Protein AF-A0A672K4N9-F1 (afdb_monomer_lite)

Structure (mmCIF, N/CA/C/O backbone):
data_AF-A0A672K4N9-F1
#
_entry.id   AF-A0A672K4N9-F1
#
loop_
_atom_site.group_PDB
_atom_site.id
_atom_site.type_symbol
_atom_site.label_atom_id
_atom_site.label_alt_id
_atom_site.label_comp_id
_atom_site.label_asym_id
_atom_site.label_entity_id
_atom_site.label_seq_id
_atom_site.pdbx_PDB_ins_code
_atom_site.Cartn_x
_atom_site.Cartn_y
_atom_site.Cartn_z
_atom_site.occupancy
_atom_site.B_iso_or_equiv
_atom_site.auth_seq_id
_atom_site.auth_comp_id
_atom_site.auth_asym_id
_atom_site.auth_atom_id
_atom_site.pdbx_PDB_model_num
ATOM 1 N N . MET A 1 1 ? -2.235 23.523 21.929 1.00 42.53 1 MET A N 1
ATOM 2 C CA . MET A 1 1 ? -0.892 23.004 21.605 1.00 42.53 1 MET A CA 1
ATOM 3 C C . MET A 1 1 ? -0.957 22.496 20.180 1.00 42.53 1 MET A C 1
ATOM 5 O O . MET A 1 1 ? -1.664 21.528 19.945 1.00 42.53 1 MET A O 1
ATOM 9 N N . SER A 1 2 ? -0.359 23.210 19.227 1.00 47.31 2 SER A N 1
ATOM 10 C CA . SER A 1 2 ? -0.177 22.704 17.864 1.00 47.31 2 SER A CA 1
ATOM 11 C C . SER A 1 2 ? 0.965 21.697 17.903 1.00 47.31 2 SER A C 1
ATOM 13 O O . SER A 1 2 ? 2.052 22.038 18.363 1.00 47.31 2 SER A O 1
ATOM 15 N N . VAL A 1 3 ? 0.706 20.463 17.488 1.00 55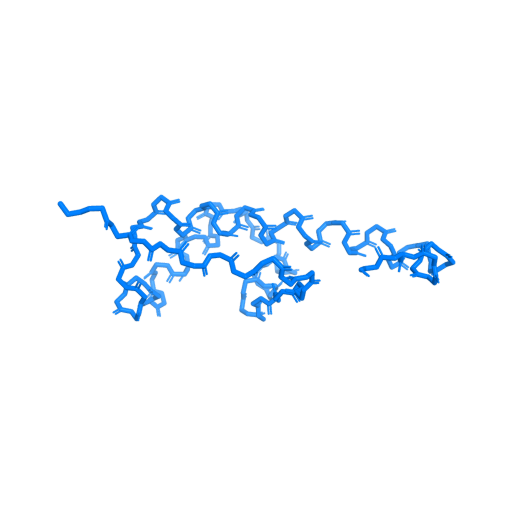.31 3 VAL A N 1
ATOM 16 C CA . VAL A 1 3 ? 1.763 19.471 17.295 1.00 55.31 3 VAL A CA 1
ATOM 17 C C . VAL A 1 3 ? 2.509 19.889 16.030 1.00 55.31 3 VAL A C 1
ATOM 19 O O . VAL A 1 3 ? 1.928 19.896 14.947 1.00 55.31 3 VAL A O 1
ATOM 22 N N . GLU A 1 4 ? 3.750 20.341 16.185 1.00 49.78 4 GLU A N 1
ATOM 23 C CA . GLU A 1 4 ? 4.647 20.617 15.064 1.00 49.78 4 GLU A CA 1
ATOM 24 C C . GLU A 1 4 ? 5.058 19.258 14.486 1.00 49.78 4 GLU A C 1
ATOM 26 O O . GLU A 1 4 ? 5.737 18.471 15.145 1.00 49.78 4 GLU A O 1
ATOM 31 N N . LEU A 1 5 ? 4.518 18.924 13.314 1.00 59.12 5 LEU A N 1
ATOM 32 C CA . LEU A 1 5 ? 4.744 17.646 12.651 1.00 59.12 5 LEU A CA 1
ATOM 33 C C . LEU A 1 5 ? 5.769 17.882 11.542 1.00 59.12 5 LEU A C 1
ATOM 35 O O . LEU A 1 5 ? 5.437 18.440 10.496 1.00 59.12 5 LEU A O 1
ATOM 39 N N . ASP A 1 6 ? 7.020 17.504 11.798 1.00 49.41 6 ASP A N 1
ATOM 40 C CA . ASP A 1 6 ? 8.103 17.593 10.819 1.00 49.41 6 ASP A CA 1
ATOM 41 C C . ASP A 1 6 ? 7.867 16.575 9.695 1.00 49.41 6 ASP A C 1
ATOM 43 O O . ASP A 1 6 ? 8.234 15.400 9.779 1.00 49.41 6 ASP A O 1
ATOM 47 N N . VAL A 1 7 ? 7.214 17.025 8.622 1.00 56.06 7 VAL A N 1
ATOM 48 C CA . VAL A 1 7 ? 7.028 16.237 7.401 1.00 56.06 7 VAL A CA 1
ATOM 49 C C . VAL A 1 7 ? 8.317 16.302 6.587 1.00 56.06 7 VAL A C 1
ATOM 51 O O . VAL A 1 7 ? 8.550 17.236 5.818 1.00 56.06 7 VAL A O 1
ATOM 54 N N . PHE A 1 8 ? 9.167 15.289 6.730 1.00 50.59 8 PHE A N 1
ATOM 55 C CA . PHE A 1 8 ? 10.274 15.081 5.802 1.00 50.59 8 PHE A CA 1
ATOM 56 C C . PHE A 1 8 ? 9.718 14.625 4.447 1.00 50.59 8 PHE A C 1
ATOM 58 O O . PHE A 1 8 ? 9.280 13.487 4.294 1.00 50.59 8 PHE A O 1
ATOM 65 N N . VAL A 1 9 ? 9.752 15.508 3.444 1.00 53.75 9 VAL A N 1
ATOM 66 C CA . VAL A 1 9 ? 9.446 15.159 2.047 1.00 53.75 9 VAL A CA 1
ATOM 67 C C . VAL A 1 9 ? 10.652 14.429 1.452 1.00 53.75 9 VAL A C 1
ATOM 69 O O . VAL A 1 9 ? 11.477 15.005 0.747 1.00 53.75 9 VAL A O 1
ATOM 72 N N . GLY A 1 10 ? 10.799 13.153 1.794 1.00 54.56 10 GLY A N 1
ATOM 73 C CA . GLY A 1 10 ? 11.600 12.213 1.019 1.00 54.56 10 GLY A CA 1
ATOM 74 C C . GLY A 1 10 ? 10.671 11.453 0.080 1.00 54.56 10 GLY A C 1
ATOM 75 O O . GLY A 1 10 ? 9.692 10.881 0.546 1.00 54.56 10 GLY A O 1
ATOM 76 N N . ASN A 1 11 ? 10.976 11.388 -1.218 1.00 58.53 11 ASN A N 1
ATOM 77 C CA . ASN A 1 11 ? 10.203 10.616 -2.210 1.00 58.53 11 ASN A CA 1
ATOM 78 C C . ASN A 1 11 ? 10.336 9.086 -2.035 1.00 58.53 11 ASN A C 1
ATOM 80 O O . ASN A 1 11 ? 10.170 8.308 -2.977 1.00 58.53 11 ASN A O 1
ATOM 84 N N . THR A 1 12 ? 10.637 8.626 -0.821 1.00 65.88 12 THR A N 1
ATOM 85 C CA . THR A 1 12 ? 10.675 7.211 -0.480 1.00 65.88 12 THR A CA 1
ATOM 86 C C . THR A 1 12 ? 9.241 6.716 -0.381 1.00 65.88 12 THR A C 1
ATOM 88 O O . THR A 1 12 ? 8.577 6.867 0.640 1.00 65.88 12 THR A O 1
ATOM 91 N N . THR A 1 13 ? 8.755 6.125 -1.469 1.00 71.50 13 THR A N 1
ATOM 92 C CA . THR A 1 13 ? 7.463 5.436 -1.474 1.00 71.50 13 THR A CA 1
ATOM 93 C C . THR A 1 13 ? 7.556 4.219 -0.555 1.00 71.50 13 THR A C 1
ATOM 95 O O . THR A 1 13 ? 8.351 3.312 -0.805 1.00 71.50 13 THR A O 1
ATOM 98 N N . ILE A 1 14 ? 6.756 4.200 0.510 1.00 82.50 14 ILE A N 1
ATOM 99 C CA . ILE A 1 14 ? 6.625 3.050 1.407 1.00 82.50 14 ILE A CA 1
ATOM 100 C C . ILE A 1 14 ? 5.396 2.256 0.964 1.00 82.50 14 ILE A C 1
ATOM 102 O O . ILE A 1 14 ? 4.317 2.817 0.797 1.00 82.50 14 ILE A O 1
ATOM 106 N N . MET A 1 15 ? 5.573 0.953 0.756 1.00 88.62 15 MET A N 1
ATOM 107 C CA . MET A 1 15 ? 4.484 0.027 0.447 1.00 88.62 15 MET A CA 1
ATOM 108 C C . MET A 1 15 ? 4.301 -0.934 1.616 1.00 88.62 15 MET A C 1
ATOM 110 O O . MET A 1 15 ? 5.228 -1.672 1.965 1.00 88.62 15 MET A O 1
ATOM 114 N N . ASP A 1 16 ? 3.103 -0.953 2.189 1.00 92.38 16 ASP A N 1
ATOM 115 C CA . ASP A 1 16 ? 2.716 -1.948 3.178 1.00 92.38 16 ASP A CA 1
ATOM 116 C C . ASP A 1 16 ? 2.410 -3.271 2.467 1.00 92.38 16 ASP A C 1
ATOM 118 O O . ASP A 1 16 ? 1.570 -3.358 1.566 1.00 92.38 16 ASP A O 1
ATOM 122 N N . LYS A 1 17 ? 3.132 -4.320 2.863 1.00 93.50 17 LYS A N 1
ATOM 123 C CA . LYS A 1 17 ? 3.045 -5.640 2.236 1.00 93.50 17 LYS A CA 1
ATOM 124 C C . LYS A 1 17 ? 1.698 -6.308 2.482 1.00 93.50 17 LYS A C 1
ATOM 126 O O . LYS A 1 17 ? 1.223 -7.028 1.607 1.00 93.50 17 LYS A O 1
ATOM 131 N N . GLU A 1 18 ? 1.092 -6.087 3.642 1.00 94.56 18 GLU A N 1
ATOM 132 C CA . GLU A 1 18 ? -0.188 -6.702 3.989 1.00 94.56 18 GLU A CA 1
ATOM 133 C C . GLU A 1 18 ? -1.314 -6.047 3.192 1.00 94.56 18 GLU A C 1
ATOM 135 O O . GLU A 1 18 ? -2.126 -6.734 2.570 1.00 94.56 18 GLU A O 1
ATOM 140 N N . VAL A 1 19 ? -1.293 -4.715 3.097 1.00 96.38 19 VAL A N 1
ATOM 141 C CA . VAL A 1 19 ? -2.239 -3.947 2.273 1.00 96.38 19 VAL A CA 1
ATOM 142 C C . VAL A 1 19 ? -2.084 -4.299 0.796 1.00 96.38 19 VAL A C 1
ATOM 144 O O . VAL A 1 19 ? -3.081 -4.470 0.090 1.00 96.38 19 VAL A O 1
ATOM 147 N N . TYR A 1 20 ? -0.842 -4.472 0.334 1.00 96.69 20 TYR A N 1
ATOM 148 C CA . TYR A 1 20 ? -0.554 -4.921 -1.024 1.00 96.69 20 TYR A CA 1
ATOM 149 C C . TYR A 1 20 ? -1.104 -6.325 -1.295 1.00 96.69 20 TYR A C 1
ATOM 151 O O . TYR A 1 20 ? -1.699 -6.560 -2.346 1.00 96.69 20 TYR A O 1
ATOM 159 N N . GLN A 1 21 ? -0.990 -7.250 -0.339 1.00 97.75 21 GLN A N 1
ATOM 160 C CA . GLN A 1 21 ? -1.558 -8.589 -0.485 1.00 97.75 21 GLN A CA 1
ATOM 161 C C . GLN A 1 21 ? -3.092 -8.562 -0.547 1.00 97.75 21 GLN A C 1
ATOM 163 O O . GLN A 1 21 ? -3.677 -9.279 -1.358 1.00 97.75 21 GLN A O 1
ATOM 168 N N . LEU A 1 22 ? -3.753 -7.724 0.260 1.00 98.12 22 LEU A N 1
ATOM 169 C CA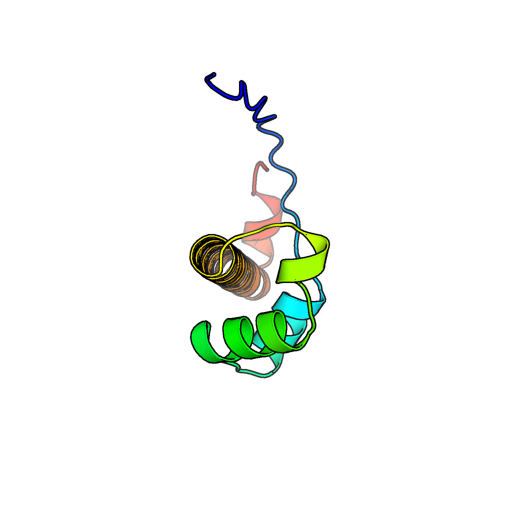 . LEU A 1 22 ? -5.210 -7.540 0.195 1.00 98.12 22 LEU A CA 1
ATOM 170 C C . LEU A 1 22 ? -5.645 -7.005 -1.174 1.00 98.12 22 LEU A C 1
ATOM 172 O O . LEU A 1 22 ? -6.612 -7.504 -1.752 1.00 98.12 22 LEU A O 1
ATOM 176 N N . TRP A 1 23 ? -4.895 -6.043 -1.717 1.00 97.94 23 TRP A N 1
ATOM 177 C CA . TRP A 1 23 ? -5.122 -5.518 -3.062 1.00 97.94 23 TRP A CA 1
ATOM 178 C C . TRP A 1 23 ? -4.972 -6.606 -4.137 1.00 97.94 23 TRP A C 1
ATOM 180 O O . TRP A 1 23 ? -5.873 -6.778 -4.956 1.00 97.94 23 TRP A O 1
ATOM 190 N N . LEU A 1 24 ? -3.895 -7.404 -4.090 1.00 96.56 24 LEU A N 1
ATOM 191 C CA . LEU A 1 24 ? -3.680 -8.534 -5.009 1.00 96.56 24 LEU A CA 1
ATOM 192 C C . LEU A 1 24 ? -4.781 -9.598 -4.916 1.00 96.56 24 LEU A C 1
ATOM 194 O O . LEU A 1 24 ? -5.126 -10.223 -5.918 1.00 96.56 24 LEU A O 1
ATOM 198 N N . ASN A 1 25 ? -5.350 -9.792 -3.726 1.00 97.81 25 ASN A N 1
ATOM 199 C CA . ASN A 1 25 ? -6.463 -10.711 -3.500 1.00 97.81 25 ASN A CA 1
ATOM 200 C C . ASN A 1 25 ? -7.814 -10.155 -4.001 1.00 97.81 25 ASN A C 1
ATOM 202 O O . ASN A 1 25 ? -8.825 -10.849 -3.905 1.00 97.81 25 ASN A O 1
ATOM 206 N N . GLY A 1 26 ? -7.851 -8.924 -4.525 1.00 97.19 26 GLY A N 1
ATOM 207 C CA . GLY A 1 26 ? -9.044 -8.307 -5.107 1.00 97.19 26 GLY A CA 1
ATOM 208 C C . GLY A 1 26 ? -10.005 -7.689 -4.092 1.00 97.19 26 GLY A C 1
ATOM 209 O O . GLY A 1 26 ? -11.169 -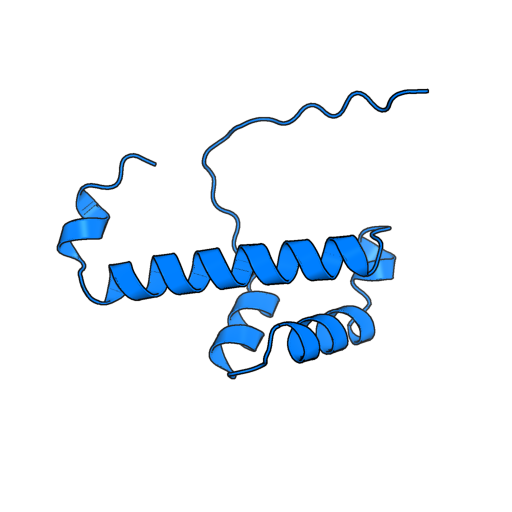7.463 -4.423 1.00 97.19 26 GLY A O 1
ATOM 210 N N . TYR A 1 27 ? -9.551 -7.420 -2.866 1.00 98.44 27 TYR A N 1
ATOM 211 C CA . TYR A 1 27 ? -10.378 -6.756 -1.859 1.00 98.44 27 TYR A CA 1
ATOM 212 C C . TYR A 1 27 ? -10.681 -5.318 -2.289 1.00 98.44 27 TYR A C 1
ATOM 214 O O . TYR A 1 27 ? -9.840 -4.627 -2.868 1.00 98.44 27 TYR A O 1
ATOM 222 N N . THR A 1 28 ? -11.893 -4.840 -1.995 1.00 98.00 28 THR A N 1
ATOM 223 C CA . THR A 1 28 ? -12.178 -3.408 -2.127 1.00 98.00 28 THR A CA 1
ATOM 224 C C . THR A 1 28 ? -11.471 -2.635 -1.015 1.00 98.00 28 THR A C 1
ATOM 226 O O . THR A 1 28 ? -11.114 -3.205 0.015 1.00 98.00 28 THR A O 1
ATOM 229 N N . VAL A 1 29 ? -11.317 -1.316 -1.176 1.00 97.56 29 VAL A N 1
ATOM 230 C CA . VAL A 1 29 ? -10.758 -0.455 -0.116 1.00 97.56 29 VAL A CA 1
ATOM 231 C C . VAL A 1 29 ? -11.502 -0.658 1.208 1.00 97.56 29 VAL A C 1
ATOM 233 O O . VAL A 1 29 ? -10.867 -0.820 2.243 1.00 97.56 29 VAL A O 1
ATOM 236 N N . ASN A 1 30 ? -12.837 -0.699 1.180 1.00 97.38 30 ASN A N 1
ATOM 237 C CA . ASN A 1 30 ? -13.642 -0.853 2.393 1.00 97.38 30 ASN A CA 1
ATOM 238 C C . ASN A 1 30 ? -13.443 -2.227 3.049 1.00 97.38 30 ASN A C 1
ATOM 240 O O . ASN A 1 30 ? -13.330 -2.306 4.271 1.00 97.38 30 ASN A O 1
ATOM 244 N N . ASP A 1 31 ? -13.360 -3.295 2.251 1.00 97.81 31 ASP A N 1
ATOM 245 C CA . ASP A 1 31 ? -13.113 -4.641 2.777 1.00 97.81 31 ASP A CA 1
ATOM 246 C C . ASP A 1 31 ? -11.705 -4.747 3.371 1.00 97.81 31 ASP A C 1
ATOM 248 O O . ASP A 1 31 ? -11.528 -5.308 4.450 1.00 97.81 31 ASP A O 1
ATOM 252 N N . ALA A 1 32 ? -10.705 -4.159 2.710 1.00 97.62 32 ALA A N 1
ATOM 253 C CA . ALA A 1 32 ? -9.336 -4.123 3.206 1.00 97.62 32 ALA A CA 1
ATOM 254 C C . ALA A 1 32 ? -9.224 -3.328 4.515 1.00 97.62 32 ALA A C 1
ATOM 256 O O . ALA A 1 32 ? -8.591 -3.800 5.454 1.00 97.62 32 ALA A O 1
ATOM 257 N N . VAL A 1 33 ? -9.884 -2.168 4.623 1.00 96.25 33 VAL A N 1
ATOM 258 C CA . VAL A 1 33 ? -9.942 -1.389 5.873 1.00 96.25 33 VAL A CA 1
ATOM 259 C C . VAL A 1 33 ? -10.559 -2.215 6.995 1.00 96.25 33 VAL A C 1
ATOM 261 O O . VAL A 1 33 ? -10.019 -2.239 8.098 1.00 96.25 33 VAL A O 1
ATOM 264 N N . LYS A 1 34 ? -11.648 -2.939 6.719 1.00 95.75 34 LYS A N 1
ATOM 265 C CA . LYS A 1 34 ? -12.280 -3.811 7.712 1.00 95.75 34 LYS A CA 1
ATOM 266 C C . LYS A 1 34 ? -11.323 -4.902 8.201 1.00 95.75 34 LYS A C 1
ATOM 268 O O . LYS A 1 34 ? -11.187 -5.074 9.407 1.00 95.75 34 LYS A O 1
ATOM 273 N N . VAL A 1 35 ? -10.615 -5.573 7.289 1.00 96.19 35 VAL A N 1
ATOM 274 C CA . VAL A 1 35 ? -9.609 -6.589 7.647 1.00 96.19 35 VAL A CA 1
ATOM 275 C C . VAL A 1 35 ? -8.471 -5.982 8.475 1.00 96.19 35 VAL A C 1
ATOM 277 O O . VAL A 1 35 ? -8.063 -6.575 9.467 1.00 96.19 35 VAL A O 1
ATOM 280 N N . ARG A 1 36 ? -7.987 -4.784 8.123 1.00 93.50 36 ARG A N 1
ATOM 281 C CA . ARG A 1 36 ? -6.935 -4.082 8.884 1.00 93.50 36 ARG A CA 1
ATOM 282 C C . ARG A 1 36 ? -7.390 -3.704 10.296 1.00 93.50 36 ARG A C 1
ATOM 284 O O . ARG A 1 36 ? -6.615 -3.832 11.237 1.00 93.50 36 ARG A O 1
ATOM 291 N N . ILE A 1 37 ? -8.643 -3.273 10.451 1.00 92.06 37 ILE A N 1
ATOM 292 C CA . ILE A 1 37 ? -9.252 -2.993 11.760 1.00 92.06 37 ILE A CA 1
ATOM 293 C C . ILE A 1 37 ? -9.321 -4.270 12.601 1.00 92.06 37 ILE A C 1
ATOM 295 O O . ILE A 1 37 ? -8.893 -4.267 13.751 1.00 92.06 37 ILE A O 1
ATOM 299 N N . GLU A 1 38 ? -9.828 -5.361 12.025 1.00 92.06 38 GLU A N 1
ATOM 300 C CA . GLU A 1 38 ? -9.931 -6.663 12.698 1.00 92.06 38 GLU A CA 1
ATOM 301 C C . GLU A 1 38 ? -8.554 -7.261 13.035 1.00 92.06 38 GLU A C 1
ATOM 303 O O . GLU A 1 38 ? -8.430 -8.004 14.006 1.00 92.06 38 GLU A O 1
ATOM 308 N N . GLY A 1 39 ? -7.520 -6.902 12.270 1.00 88.69 39 GLY A N 1
ATOM 309 C CA . GLY A 1 39 ? -6.125 -7.275 12.504 1.00 88.69 39 GLY A CA 1
ATOM 310 C C . GLY A 1 39 ? -5.417 -6.495 13.617 1.00 88.69 39 GLY A C 1
ATOM 311 O O . GLY A 1 39 ? -4.264 -6.795 13.899 1.00 88.69 39 GLY A O 1
ATOM 312 N N . GLY A 1 40 ? -6.075 -5.518 14.256 1.00 84.50 40 GLY A N 1
ATOM 313 C CA . GLY A 1 40 ? -5.529 -4.804 15.419 1.00 84.50 40 GLY A CA 1
ATOM 314 C C . GLY A 1 40 ? -4.679 -3.567 15.104 1.00 84.50 40 GLY A C 1
ATOM 315 O O . GLY A 1 40 ? -4.192 -2.921 16.027 1.00 84.50 40 GLY A O 1
ATOM 316 N N . VAL A 1 41 ? -4.559 -3.152 13.835 1.00 80.12 41 VAL A N 1
ATOM 317 C CA . VAL A 1 41 ? -3.732 -1.990 13.426 1.00 80.12 41 VAL A CA 1
ATOM 318 C C . VAL A 1 41 ? -4.082 -0.693 14.170 1.00 80.12 41 VAL A C 1
ATOM 320 O O . VAL A 1 41 ? -3.209 0.139 14.417 1.00 80.12 41 VAL A O 1
ATOM 323 N N . MET A 1 42 ? -5.349 -0.498 14.551 1.00 75.19 42 MET A N 1
ATOM 324 C CA . MET A 1 42 ? -5.753 0.704 15.295 1.00 75.19 42 MET A CA 1
ATOM 325 C C . MET A 1 42 ? -5.155 0.762 16.708 1.00 75.19 42 MET A C 1
ATOM 327 O O . MET A 1 42 ? -4.932 1.857 17.219 1.00 75.19 42 MET A O 1
ATOM 331 N N . GLU A 1 43 ? -4.885 -0.390 17.326 1.00 73.44 43 GLU A N 1
ATOM 332 C CA . GLU A 1 43 ? -4.285 -0.476 18.663 1.00 73.44 43 GLU A CA 1
ATOM 333 C C . GLU A 1 43 ? -2.773 -0.218 18.616 1.00 73.44 43 GLU A C 1
ATOM 335 O O . GLU A 1 43 ? -2.213 0.336 19.558 1.00 73.44 43 GLU A O 1
ATOM 340 N N . GLU A 1 44 ? -2.120 -0.561 17.503 1.00 72.56 44 GLU A N 1
ATOM 341 C CA . GLU A 1 44 ? -0.677 -0.375 17.317 1.00 72.56 44 GLU A CA 1
ATOM 342 C C . GLU A 1 44 ? -0.291 1.063 16.941 1.00 72.56 44 GLU A C 1
ATOM 344 O O . GLU A 1 44 ? 0.788 1.528 17.305 1.00 72.56 44 GLU A O 1
ATOM 349 N N . CYS A 1 45 ? -1.153 1.767 16.200 1.00 68.69 45 CYS A N 1
ATOM 350 C CA . CYS A 1 45 ? -0.833 3.075 15.612 1.00 68.69 45 CYS A CA 1
ATOM 351 C C . CYS A 1 45 ? -1.577 4.270 16.236 1.00 68.69 45 CYS A C 1
ATOM 353 O O . CYS A 1 45 ? -1.396 5.388 15.757 1.00 68.69 45 CYS A O 1
ATOM 355 N N . GLU A 1 46 ? -2.437 4.058 17.243 1.00 73.69 46 GLU A N 1
ATOM 356 C CA . GLU A 1 46 ? -3.326 5.090 17.827 1.00 73.69 46 GLU A CA 1
ATOM 357 C C . GLU A 1 46 ? -4.074 5.933 16.765 1.00 73.69 46 GLU A C 1
ATOM 359 O O . GLU A 1 46 ? -4.372 7.115 16.950 1.00 73.69 46 GLU A O 1
ATOM 364 N N . ALA A 1 47 ? -4.372 5.330 15.613 1.00 77.00 47 ALA A N 1
ATOM 365 C CA . ALA A 1 47 ? -4.940 6.014 14.458 1.00 77.00 47 ALA A CA 1
ATOM 366 C C . ALA A 1 47 ? -6.466 5.866 14.416 1.00 77.00 47 ALA A C 1
ATOM 368 O O . ALA A 1 47 ? -7.023 4.828 14.778 1.00 77.00 47 ALA A O 1
ATOM 369 N N . SER A 1 48 ? -7.164 6.895 13.925 1.00 87.62 48 SER A N 1
ATOM 370 C CA . SER A 1 48 ? -8.610 6.807 13.709 1.00 87.62 48 SER A CA 1
ATOM 371 C C . SER A 1 48 ? -8.940 5.945 12.485 1.00 87.62 48 SER A C 1
ATOM 373 O O . SER A 1 48 ? -8.151 5.827 11.544 1.00 87.62 48 SER A O 1
ATOM 375 N N . ALA A 1 49 ? -10.154 5.391 12.451 1.00 88.62 49 ALA A N 1
ATOM 376 C CA . ALA A 1 49 ? -10.639 4.631 11.298 1.00 88.62 49 ALA A CA 1
ATOM 377 C C . ALA A 1 49 ? -10.629 5.454 9.991 1.00 88.62 49 ALA A C 1
ATOM 379 O O . ALA A 1 49 ? -10.407 4.905 8.913 1.00 88.62 49 ALA A O 1
ATOM 380 N N . GLU A 1 50 ? -10.822 6.774 10.077 1.00 91.19 50 GLU A N 1
ATOM 381 C CA . GLU A 1 50 ? -10.742 7.682 8.926 1.00 91.19 50 GLU A CA 1
ATOM 382 C C . GLU A 1 50 ? -9.312 7.800 8.383 1.00 91.19 50 GLU A C 1
ATOM 384 O O . GLU A 1 50 ? -9.113 7.789 7.167 1.00 91.19 50 GLU A O 1
ATOM 389 N N . VAL A 1 51 ? -8.311 7.855 9.270 1.00 90.62 51 VAL A N 1
ATOM 390 C CA . VAL A 1 51 ? -6.893 7.869 8.879 1.00 90.62 51 VAL A CA 1
ATOM 391 C C . VAL A 1 51 ? -6.525 6.556 8.193 1.00 90.62 51 VAL A C 1
ATOM 393 O O . VAL A 1 51 ? -5.911 6.575 7.130 1.00 90.62 51 VAL A O 1
ATOM 396 N N . LEU A 1 52 ? -6.972 5.422 8.738 1.00 92.44 52 LEU A N 1
ATOM 397 C CA . LEU A 1 52 ? -6.727 4.105 8.149 1.00 92.44 52 LEU A CA 1
ATOM 398 C C . LEU A 1 52 ? -7.385 3.947 6.768 1.00 92.44 52 LEU A C 1
ATOM 400 O O . LEU A 1 52 ? -6.800 3.357 5.855 1.00 92.44 52 LEU A O 1
ATOM 404 N N . LEU A 1 53 ? -8.592 4.493 6.595 1.00 95.38 53 LEU A N 1
ATOM 405 C CA . LEU A 1 53 ? -9.265 4.551 5.299 1.00 95.38 53 LEU A CA 1
ATOM 406 C C . LEU A 1 53 ? -8.466 5.390 4.296 1.00 95.38 53 LEU A C 1
ATOM 408 O O . LEU A 1 53 ? -8.259 4.943 3.166 1.00 95.38 53 LEU A O 1
ATOM 412 N N . SER A 1 54 ? -8.000 6.574 4.705 1.00 94.50 54 SER A N 1
ATOM 413 C CA . SER A 1 54 ? -7.177 7.440 3.854 1.00 94.50 54 SER A CA 1
ATOM 414 C C . SER A 1 54 ? -5.883 6.751 3.428 1.00 94.50 54 SER A C 1
ATOM 416 O O . SER A 1 54 ? -5.611 6.676 2.232 1.00 94.50 54 SER A O 1
ATOM 418 N N . ASP A 1 55 ? -5.146 6.167 4.377 1.00 92.88 55 ASP A N 1
ATOM 419 C CA . ASP A 1 55 ? -3.913 5.420 4.102 1.00 92.88 55 ASP A CA 1
ATOM 420 C C . ASP A 1 55 ? -4.162 4.267 3.118 1.00 92.88 55 ASP A C 1
ATOM 422 O O . ASP A 1 55 ? -3.471 4.133 2.108 1.00 92.88 55 ASP A O 1
ATOM 426 N N . THR A 1 56 ? -5.211 3.469 3.349 1.00 95.69 56 THR A N 1
ATOM 427 C CA . THR A 1 56 ? -5.550 2.344 2.462 1.00 95.69 56 THR A CA 1
ATOM 428 C C . THR A 1 56 ? -5.858 2.822 1.039 1.00 95.69 56 THR A C 1
ATOM 430 O O . THR A 1 56 ? -5.425 2.195 0.069 1.00 95.69 56 THR A O 1
ATOM 433 N N . MET A 1 57 ? -6.570 3.945 0.887 1.00 96.94 57 MET A N 1
ATOM 434 C CA . MET A 1 57 ? 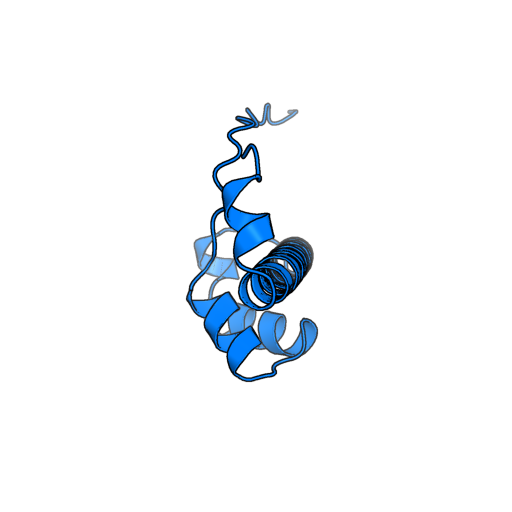-6.829 4.542 -0.427 1.00 96.94 57 MET A CA 1
ATOM 435 C C . MET A 1 57 ? -5.544 4.999 -1.123 1.00 96.94 57 MET A C 1
ATOM 437 O O . MET A 1 57 ? -5.393 4.772 -2.326 1.00 96.94 57 MET A O 1
ATOM 441 N N . ASP A 1 58 ? -4.632 5.643 -0.398 1.00 94.62 58 ASP A N 1
ATOM 442 C CA . ASP A 1 58 ? -3.386 6.168 -0.960 1.00 94.62 58 ASP A CA 1
ATOM 443 C C . ASP A 1 58 ? -2.439 5.046 -1.392 1.00 94.62 58 ASP A C 1
ATOM 445 O O . ASP A 1 58 ? -1.864 5.095 -2.488 1.00 94.62 58 ASP A O 1
ATOM 449 N N . GLN A 1 59 ? -2.363 3.972 -0.608 1.00 95.12 59 GLN A N 1
ATOM 450 C CA . GLN A 1 59 ? -1.631 2.773 -0.998 1.00 95.12 59 GLN A CA 1
ATOM 451 C C . GLN A 1 59 ? -2.235 2.116 -2.243 1.00 95.12 59 GLN A C 1
ATOM 453 O O . GLN A 1 59 ? -1.506 1.828 -3.190 1.00 95.12 59 GLN A O 1
ATOM 458 N N . TYR A 1 60 ? -3.563 1.980 -2.329 1.00 96.94 60 TYR A N 1
ATOM 459 C CA . TYR A 1 60 ? -4.220 1.423 -3.522 1.00 96.94 60 TYR A CA 1
ATOM 460 C C . TYR A 1 60 ? -3.941 2.252 -4.784 1.00 96.94 60 TYR A C 1
ATOM 462 O O . TYR A 1 60 ? -3.645 1.687 -5.840 1.00 96.94 60 TYR A O 1
ATOM 470 N N . ARG A 1 61 ? -3.977 3.588 -4.689 1.00 94.56 61 ARG A N 1
ATOM 471 C CA . ARG A 1 61 ? -3.607 4.480 -5.806 1.00 94.56 61 ARG A CA 1
ATOM 472 C C . ARG A 1 61 ? -2.155 4.274 -6.226 1.00 94.56 61 ARG A C 1
ATOM 474 O O . ARG A 1 61 ? -1.864 4.218 -7.422 1.00 94.56 61 ARG A O 1
ATOM 481 N N . THR A 1 62 ? -1.260 4.134 -5.251 1.00 91.75 62 THR A N 1
ATOM 482 C CA . THR A 1 62 ? 0.161 3.861 -5.486 1.00 91.75 62 THR A CA 1
ATOM 483 C C . THR A 1 62 ? 0.343 2.530 -6.212 1.00 91.75 62 THR A C 1
ATOM 485 O O . THR A 1 62 ? 1.023 2.479 -7.235 1.00 91.75 62 THR A O 1
ATOM 488 N N . PHE A 1 63 ? -0.337 1.470 -5.769 1.00 94.06 63 PHE A N 1
ATOM 489 C CA . PHE A 1 63 ? -0.264 0.143 -6.387 1.00 94.06 63 PHE A CA 1
ATOM 490 C C . PHE A 1 63 ? -0.752 0.160 -7.836 1.00 94.06 63 PHE A C 1
ATOM 492 O O . PHE A 1 63 ? -0.060 -0.338 -8.720 1.00 94.06 63 PHE A O 1
ATOM 499 N N . GLN A 1 64 ? -1.882 0.820 -8.103 1.00 91.69 64 GLN A N 1
ATOM 500 C CA . GLN A 1 64 ? -2.408 1.000 -9.460 1.00 91.69 64 GLN A CA 1
ATOM 501 C C . GLN A 1 64 ? -1.451 1.797 -10.356 1.00 91.69 64 GLN A C 1
ATOM 503 O O . GLN A 1 64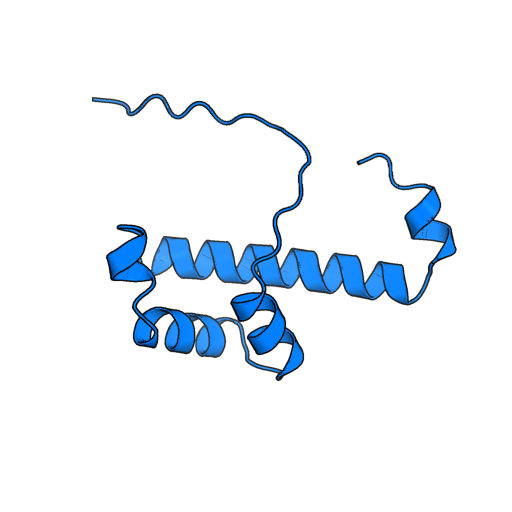 ? -1.303 1.504 -11.546 1.00 91.69 64 GLN A O 1
ATOM 508 N N . MET A 1 65 ? -0.786 2.819 -9.810 1.00 87.38 65 MET A N 1
ATOM 509 C CA . MET A 1 65 ? 0.228 3.567 -10.549 1.00 87.38 65 MET A CA 1
ATOM 510 C C . MET A 1 65 ? 1.423 2.670 -10.899 1.00 87.38 65 MET A C 1
ATOM 512 O O . MET A 1 65 ? 1.853 2.658 -12.054 1.00 87.38 65 MET A O 1
ATOM 516 N N . CYS A 1 66 ? 1.919 1.891 -9.935 1.00 86.38 66 CYS A N 1
ATOM 517 C CA . CYS A 1 66 ? 3.014 0.942 -10.132 1.00 86.38 66 CYS A CA 1
ATOM 518 C C . CYS A 1 66 ? 2.655 -0.149 -11.150 1.00 86.38 66 CYS A C 1
ATOM 520 O O . CYS A 1 66 ? 3.434 -0.406 -12.065 1.00 86.38 66 CYS A O 1
ATOM 522 N N . GLU A 1 67 ? 1.461 -0.736 -11.068 1.00 88.75 67 GLU A N 1
ATOM 523 C CA . GLU A 1 67 ? 0.978 -1.758 -12.004 1.00 88.75 67 GLU A CA 1
ATOM 524 C C . GLU A 1 67 ? 1.020 -1.264 -13.458 1.00 88.75 67 GLU A C 1
ATOM 526 O O . GLU A 1 67 ? 1.547 -1.932 -14.353 1.00 88.75 67 GLU A O 1
ATOM 531 N N . ARG A 1 68 ? 0.556 -0.034 -13.707 1.00 84.06 68 ARG A N 1
ATOM 532 C CA . ARG A 1 68 ? 0.595 0.571 -15.049 1.00 84.06 68 ARG A CA 1
ATOM 533 C C . ARG A 1 68 ? 2.013 0.697 -15.608 1.00 84.06 68 ARG A C 1
ATOM 535 O O . ARG A 1 68 ? 2.190 0.624 -16.830 1.00 84.06 68 ARG A O 1
ATOM 542 N N . LEU A 1 69 ? 3.002 0.904 -14.739 1.00 80.06 69 LEU A N 1
ATOM 543 C CA . LEU A 1 69 ? 4.415 0.984 -15.109 1.00 80.06 69 LEU A CA 1
ATOM 544 C C . LEU A 1 69 ? 5.004 -0.400 -15.396 1.00 80.06 69 LEU A C 1
ATOM 546 O O . LEU A 1 69 ? 5.803 -0.522 -16.322 1.00 80.06 69 LEU A O 1
ATOM 550 N N . LEU A 1 70 ? 4.558 -1.444 -14.690 1.00 80.25 70 LEU A N 1
ATOM 551 C CA . LEU A 1 70 ? 4.954 -2.829 -14.976 1.00 80.25 70 LEU A CA 1
ATOM 552 C C . LEU A 1 70 ? 4.511 -3.271 -16.379 1.00 80.25 70 LEU A C 1
ATOM 554 O O . LEU A 1 70 ? 5.256 -3.965 -17.068 1.00 80.25 70 LEU A O 1
ATOM 558 N N . HIS A 1 71 ? 3.353 -2.801 -16.853 1.00 80.44 71 HIS A N 1
ATOM 559 C CA . HIS A 1 71 ? 2.912 -3.032 -18.235 1.00 80.44 71 HIS A CA 1
ATOM 560 C C . HIS A 1 71 ? 3.734 -2.272 -19.291 1.00 80.44 71 HIS A C 1
ATOM 562 O O . HIS A 1 71 ? 3.704 -2.637 -20.465 1.00 80.44 71 HIS A O 1
ATOM 568 N N . HIS A 1 72 ? 4.466 -1.220 -18.906 1.00 78.56 72 HIS A N 1
ATOM 569 C CA . HIS A 1 72 ? 5.270 -0.397 -19.818 1.00 78.56 72 HIS A CA 1
ATOM 570 C C . HIS A 1 72 ? 6.670 -0.122 -19.238 1.00 78.56 72 HIS A C 1
ATOM 572 O O . HIS A 1 72 ? 6.979 1.029 -18.910 1.00 78.56 72 HIS A O 1
ATOM 578 N N . PRO A 1 73 ? 7.555 -1.136 -19.164 1.00 72.12 73 PRO A N 1
ATOM 579 C CA . PRO A 1 73 ? 8.802 -1.065 -18.394 1.00 72.12 73 PRO A CA 1
ATOM 580 C C . PRO A 1 73 ? 9.743 0.079 -18.800 1.00 72.12 73 PRO A C 1
ATOM 582 O O . PRO A 1 73 ? 10.431 0.648 -17.959 1.00 72.12 73 PRO A O 1
ATOM 585 N N . ALA A 1 74 ? 9.738 0.486 -20.075 1.00 75.94 74 ALA A N 1
ATOM 586 C CA . ALA A 1 74 ? 10.544 1.609 -20.568 1.00 75.94 74 ALA A CA 1
ATOM 587 C C . ALA A 1 74 ? 10.186 2.965 -19.919 1.00 75.94 74 ALA A C 1
ATOM 589 O O . ALA A 1 74 ? 10.995 3.894 -19.930 1.00 75.94 74 ALA A O 1
ATOM 590 N N . LYS A 1 75 ? 8.982 3.095 -19.346 1.00 68.31 75 LYS A N 1
ATOM 591 C CA . LYS A 1 75 ? 8.564 4.287 -18.594 1.00 68.31 75 LYS A CA 1
ATOM 592 C C . LYS A 1 75 ? 9.120 4.307 -17.172 1.00 68.31 75 LYS A C 1
ATOM 594 O O . LYS A 1 75 ? 9.276 5.391 -16.625 1.00 68.31 75 LYS A O 1
ATOM 599 N N . LEU A 1 76 ? 9.456 3.145 -16.610 1.00 65.00 76 LEU A N 1
ATOM 600 C CA . LEU A 1 76 ? 10.041 3.027 -15.274 1.00 65.00 76 LEU A CA 1
ATOM 601 C C . LEU A 1 76 ? 11.459 3.620 -15.235 1.00 65.00 76 LEU A C 1
ATOM 603 O O . LEU A 1 76 ? 11.808 4.334 -14.307 1.00 65.00 76 LEU A O 1
ATOM 607 N N . ALA A 1 77 ? 12.247 3.398 -16.293 1.00 66.12 77 ALA A N 1
ATOM 608 C CA . ALA A 1 77 ? 13.631 3.873 -16.394 1.00 66.12 77 ALA A CA 1
ATOM 609 C C . ALA A 1 77 ? 13.780 5.408 -16.449 1.00 66.12 77 ALA A C 1
ATOM 611 O O . ALA A 1 77 ? 14.870 5.920 -16.219 1.00 66.12 77 ALA A O 1
ATOM 612 N N . ASN A 1 78 ? 12.703 6.135 -16.764 1.00 62.03 78 ASN A N 1
ATOM 613 C CA . ASN A 1 78 ? 12.706 7.594 -16.902 1.00 62.03 78 ASN A CA 1
ATOM 614 C C . ASN A 1 78 ? 11.976 8.309 -15.753 1.00 62.03 78 ASN A C 1
ATOM 616 O O . ASN A 1 78 ? 11.754 9.518 -15.835 1.00 62.03 78 ASN A O 1
ATOM 620 N N . GLN A 1 79 ? 11.567 7.593 -14.701 1.00 58.66 79 GLN A N 1
ATOM 621 C CA . GLN A 1 79 ? 11.002 8.241 -13.523 1.00 58.66 79 GLN A CA 1
ATOM 622 C C . GLN A 1 79 ? 12.125 8.835 -12.671 1.00 58.66 79 GLN A C 1
ATOM 624 O O . GLN A 1 79 ? 12.901 8.113 -12.050 1.00 58.66 79 GLN A O 1
ATOM 629 N N . LEU A 1 80 ? 12.193 10.167 -12.646 1.00 50.22 80 LEU A N 1
ATOM 630 C CA . LEU A 1 80 ? 12.829 10.903 -11.560 1.00 50.22 80 LEU A CA 1
ATOM 631 C C . LEU A 1 80 ? 11.922 10.734 -10.334 1.00 50.22 80 LEU A C 1
ATOM 633 O O . LEU A 1 80 ? 10.898 11.410 -10.233 1.00 50.22 80 LEU A O 1
ATOM 637 N N . LEU A 1 81 ? 12.251 9.760 -9.482 1.00 48.84 81 LEU A N 1
ATOM 638 C CA . LEU A 1 81 ? 11.845 9.788 -8.078 1.00 48.84 81 LEU A CA 1
ATOM 639 C C . LEU A 1 81 ? 12.584 10.928 -7.384 1.00 48.84 81 LEU A C 1
ATOM 641 O O . LEU A 1 81 ? 13.792 11.112 -7.647 1.00 48.84 81 LEU A O 1
#

Sequence (81 aa):
MSVELDVFVGNTTIMDKEVYQLWLNGYTVNDAVKVRIEGGVMEECEASAEVLLSDTMDQYRTFQMCERLLHHPAKLANQLL

Secondary structure (DSSP, 8-state):
----------------HHHHHHHHTT--HHHHHHHHHHTTHHHHH---HHHHHHHHHHHHHHHHHHHHHHTSGGGGGG---

pLDDT: mean 81.59, std 16.4, range [42.53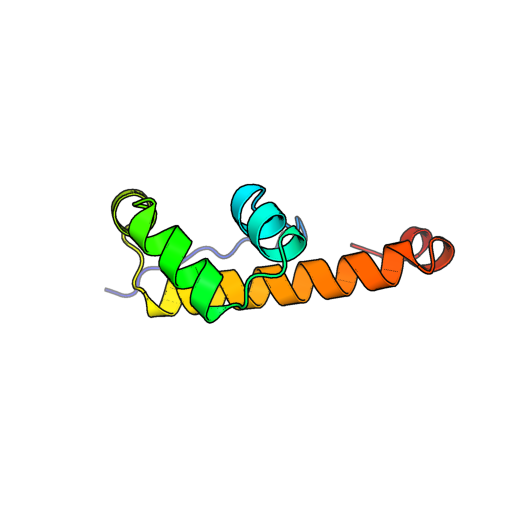, 98.44]

InterPro domains:
  IPR008614 Acidic fibroblast growth factor intracellular-binding protein [PF05427] (4-80)
  IPR008614 Acidic fibroblast growth factor intracellular-binding protein [PTHR13223] (1-80)

Organism: Sinocyclocheilus grahami (NCBI:txid75366)

Radius of gyration: 15.15 Å; chains: 1; bounding box: 27×34×42 Å

Foldseek 3Di:
DDDPDPDDPDPPDDADPLLVVCVVVVHDLVRSLVVCVVVCVCVVPVDDSVVSSVVSVVNNVVVVVVVVCVVPVVVVVPDPD